Protein AF-A0A090IR68-F1 (afdb_monomer_lite)

Sequence (137 aa):
MTLKEFYMDCLYYEEHILVYYIQHLLSENKISLEDDVSKLDFNQADQDKVAELIRKNLLGFRKIYVFELKVDGGGVVYIFAANEQDAINLFKRTFRKAPLELDYCPLDTEIIVGNKVMTFRELKRTYNHFPTFISFG

Foldseek 3Di:
DFLLVVLVVCVLLVVVLVNLLSVQCVVVVVDDRRDDCVSDDSVPGDPVVSVVCVVVVVVVDQDWWWKWFADPPGKIWIKTASDPVQVQVVVCVVVVDGTPDIDTDDQQDWDDDPNDIDGVSVVVVVDDDPGDTDDMD

Radius of gyration: 18.75 Å; chains: 1; bounding box: 40×30×52 Å

Organism: NCBI:txid35841

Structure (mmCIF, N/CA/C/O backbone):
data_AF-A0A090IR68-F1
#
_entry.id   AF-A0A090IR68-F1
#
loop_
_atom_site.group_PDB
_atom_site.id
_atom_site.type_symbol
_atom_site.label_atom_id
_atom_site.label_alt_id
_atom_site.label_comp_id
_atom_site.label_asym_id
_atom_site.label_entity_id
_atom_site.label_seq_id
_atom_site.pdbx_PDB_ins_code
_atom_site.Cartn_x
_atom_site.Cartn_y
_atom_site.Cartn_z
_atom_site.occupancy
_atom_site.B_iso_or_equiv
_atom_site.auth_seq_id
_atom_site.auth_comp_id
_atom_site.auth_asym_id
_atom_site.auth_atom_id
_atom_site.pdbx_PDB_model_num
ATOM 1 N N . MET A 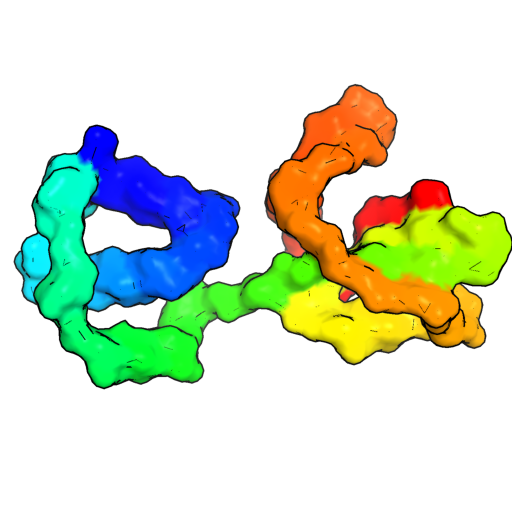1 1 ? 0.376 10.579 20.674 1.00 91.38 1 MET A N 1
ATOM 2 C CA . MET A 1 1 ? -0.152 10.950 19.340 1.00 91.38 1 MET A CA 1
ATOM 3 C C . MET A 1 1 ? -1.617 10.577 19.335 1.00 91.38 1 MET A C 1
ATOM 5 O O . MET A 1 1 ? -1.978 9.592 19.975 1.00 91.38 1 MET A O 1
ATOM 9 N N . THR A 1 2 ? -2.457 11.349 18.664 1.00 97.25 2 THR A N 1
ATOM 10 C CA . THR A 1 2 ? -3.885 11.029 18.564 1.00 97.25 2 THR A CA 1
ATOM 11 C C . THR A 1 2 ? -4.111 9.853 17.619 1.00 97.25 2 THR A C 1
ATOM 13 O O . THR A 1 2 ? -3.319 9.598 16.706 1.00 97.25 2 THR A O 1
ATOM 16 N N . LEU A 1 3 ? -5.224 9.146 17.801 1.00 96.88 3 LEU A N 1
ATOM 17 C CA . LEU A 1 3 ? -5.656 8.111 16.868 1.00 96.88 3 LEU A CA 1
ATOM 18 C C . LEU A 1 3 ? -5.907 8.664 15.465 1.00 96.88 3 LEU A C 1
ATOM 20 O O . LEU A 1 3 ? -5.662 7.966 14.486 1.00 96.88 3 LEU A O 1
ATOM 24 N N . LYS A 1 4 ? -6.328 9.926 15.353 1.00 97.25 4 LYS A N 1
ATOM 25 C CA . LYS A 1 4 ? -6.431 10.642 14.080 1.00 97.25 4 LYS A CA 1
ATOM 26 C C . LYS A 1 4 ? -5.092 10.748 13.358 1.00 97.25 4 LYS A C 1
ATOM 28 O O . LYS A 1 4 ? -5.034 10.430 12.174 1.00 97.25 4 LYS A O 1
ATOM 33 N N . GLU A 1 5 ? -4.039 11.184 14.047 1.00 97.19 5 GLU A N 1
ATOM 34 C CA . GLU A 1 5 ? -2.685 11.268 13.477 1.00 97.19 5 GLU A CA 1
ATOM 35 C C . GLU A 1 5 ? -2.221 9.886 13.009 1.00 97.19 5 GLU A C 1
ATOM 37 O O . GLU A 1 5 ? -1.862 9.719 11.847 1.00 97.19 5 GLU A O 1
ATOM 42 N N . PHE A 1 6 ? -2.361 8.870 13.864 1.00 97.12 6 PHE A N 1
ATOM 43 C CA . PHE A 1 6 ? -1.968 7.500 13.535 1.00 97.12 6 PHE A CA 1
ATOM 44 C C . PHE A 1 6 ? -2.756 6.918 12.350 1.00 97.12 6 PHE A C 1
ATOM 46 O O . PHE A 1 6 ? -2.198 6.260 11.473 1.00 97.12 6 PHE A O 1
ATOM 53 N N . TYR A 1 7 ? -4.061 7.182 12.290 1.00 96.38 7 TYR A N 1
ATOM 54 C CA . TYR A 1 7 ? -4.916 6.760 11.185 1.00 96.38 7 TYR A CA 1
ATOM 55 C C . TYR A 1 7 ? -4.501 7.414 9.860 1.00 96.38 7 TYR A C 1
ATOM 57 O O . TYR A 1 7 ? -4.464 6.748 8.823 1.00 96.38 7 TYR A O 1
ATOM 65 N N . MET A 1 8 ? -4.147 8.702 9.891 1.00 95.12 8 MET A N 1
ATOM 66 C CA . MET A 1 8 ? -3.629 9.413 8.721 1.00 95.12 8 MET A CA 1
ATOM 67 C C . MET A 1 8 ? -2.265 8.875 8.279 1.00 95.12 8 MET A C 1
ATOM 69 O O . MET A 1 8 ? -2.050 8.731 7.075 1.00 95.12 8 MET A O 1
ATOM 73 N N . ASP A 1 9 ? -1.388 8.504 9.214 1.00 95.62 9 ASP A N 1
ATOM 74 C CA . ASP A 1 9 ? -0.114 7.849 8.897 1.00 95.62 9 ASP A CA 1
ATOM 75 C C . ASP A 1 9 ? -0.346 6.487 8.232 1.00 95.62 9 ASP A C 1
ATOM 77 O O . ASP A 1 9 ? 0.238 6.200 7.188 1.00 95.62 9 ASP A O 1
ATOM 81 N N . CYS A 1 10 ? -1.270 5.675 8.753 1.00 95.12 10 CYS A N 1
ATOM 82 C CA . CYS A 1 10 ? -1.626 4.394 8.137 1.00 95.12 10 CYS A CA 1
ATOM 83 C C . CYS A 1 10 ? -2.138 4.574 6.698 1.00 95.12 10 CYS A C 1
ATOM 85 O O . CYS A 1 10 ? -1.781 3.806 5.804 1.00 95.12 10 CYS A O 1
ATOM 87 N N . LEU A 1 11 ? -2.949 5.608 6.445 1.00 92.50 11 LEU A N 1
ATOM 88 C CA . LEU A 1 11 ? -3.388 5.961 5.091 1.00 92.50 11 LEU A CA 1
ATOM 89 C C . LEU A 1 11 ? -2.216 6.413 4.211 1.00 92.50 11 LEU A C 1
ATOM 91 O O . LEU A 1 11 ? -2.136 6.014 3.049 1.00 92.50 11 LEU A O 1
ATOM 95 N N . TYR A 1 12 ? -1.309 7.228 4.753 1.00 91.25 12 TYR A N 1
ATOM 96 C CA . TYR A 1 12 ? -0.146 7.741 4.036 1.00 91.25 12 TYR A CA 1
ATOM 97 C C . TYR A 1 12 ? 0.794 6.609 3.604 1.00 91.25 12 TYR A C 1
ATOM 99 O O . TYR A 1 12 ? 1.179 6.553 2.431 1.00 91.25 12 TYR A O 1
ATOM 107 N N . TYR A 1 13 ? 1.132 5.715 4.536 1.00 91.56 13 TYR A N 1
ATOM 108 C CA . TYR A 1 13 ? 2.038 4.581 4.339 1.00 91.56 13 TYR A CA 1
ATOM 109 C C . TYR A 1 13 ? 1.362 3.355 3.713 1.00 91.56 13 TYR A C 1
ATOM 111 O O . TYR A 1 13 ? 2.039 2.387 3.371 1.00 91.56 13 TYR A O 1
ATOM 119 N N . GLU A 1 14 ? 0.065 3.441 3.414 1.00 90.44 14 GLU A N 1
ATOM 120 C CA . GLU A 1 14 ? -0.720 2.375 2.778 1.00 90.44 14 GLU A CA 1
ATOM 121 C C . GLU A 1 14 ? -0.785 1.088 3.614 1.00 90.44 14 GLU A C 1
ATOM 123 O O . GLU A 1 14 ? -0.886 -0.020 3.087 1.00 90.44 14 GLU A O 1
ATOM 128 N N . GLU A 1 15 ? -0.822 1.249 4.938 1.00 92.94 15 GLU A N 1
ATOM 129 C CA . GLU A 1 15 ? -1.052 0.187 5.919 1.00 92.94 15 GLU A CA 1
ATOM 130 C C . GLU A 1 15 ? -2.540 -0.197 5.957 1.00 92.94 15 GLU A C 1
ATOM 132 O O . GLU A 1 15 ? -3.240 -0.060 6.961 1.00 92.94 15 GLU A O 1
ATOM 137 N N . HIS A 1 16 ? -3.064 -0.645 4.812 1.00 91.81 16 HIS A N 1
ATOM 138 C CA . HIS A 1 16 ? -4.499 -0.819 4.571 1.00 91.81 16 HIS A CA 1
ATOM 139 C C . HIS A 1 16 ? -5.187 -1.719 5.596 1.00 91.81 16 HIS A C 1
ATOM 141 O O . HIS A 1 16 ? -6.327 -1.453 5.969 1.00 91.81 16 HIS A O 1
ATOM 147 N N . ILE A 1 17 ? -4.504 -2.769 6.060 1.00 92.44 17 ILE A N 1
ATOM 148 C CA . ILE A 1 17 ? -5.047 -3.673 7.077 1.00 92.44 17 ILE A CA 1
ATOM 149 C C . ILE A 1 17 ? -5.325 -2.883 8.357 1.00 92.44 17 ILE A C 1
ATOM 151 O O . ILE A 1 17 ? -6.456 -2.899 8.835 1.00 92.44 17 ILE A O 1
ATOM 155 N N . LEU A 1 18 ? -4.349 -2.117 8.857 1.00 95.31 18 LEU A N 1
ATOM 156 C CA . LEU A 1 18 ? -4.528 -1.287 10.051 1.00 95.31 18 LEU A CA 1
ATOM 157 C C . LEU A 1 18 ? -5.671 -0.287 9.874 1.00 95.31 18 LEU A C 1
ATOM 159 O O . LEU A 1 18 ? -6.490 -0.133 10.776 1.00 95.31 18 LEU A O 1
ATOM 163 N N . VAL A 1 19 ? -5.792 0.324 8.692 1.00 96.12 19 VAL A N 1
ATOM 164 C CA . VAL A 1 19 ? -6.904 1.234 8.384 1.00 96.12 19 VAL A CA 1
ATOM 165 C C . VAL A 1 19 ? -8.262 0.532 8.525 1.00 96.12 19 VAL A C 1
ATOM 167 O O . VAL A 1 19 ? -9.164 1.090 9.150 1.00 96.12 19 VAL A O 1
ATOM 170 N N . TYR A 1 20 ? -8.412 -0.691 8.002 1.00 96.06 20 TYR A N 1
ATOM 171 C CA . TYR A 1 20 ? -9.651 -1.466 8.142 1.00 96.06 20 TYR A CA 1
ATOM 172 C C . TYR A 1 20 ? -9.975 -1.798 9.603 1.00 96.06 20 TYR A C 1
ATOM 174 O O . TYR A 1 20 ? -11.127 -1.667 10.019 1.00 96.06 20 TYR A O 1
ATOM 182 N N . TYR A 1 21 ? -8.972 -2.174 10.399 1.00 96.69 21 TYR A N 1
ATOM 183 C CA . TYR A 1 21 ? -9.163 -2.431 11.828 1.00 96.69 21 TYR A CA 1
ATOM 184 C C . TYR A 1 21 ? -9.576 -1.168 12.590 1.00 96.69 21 TYR A C 1
ATOM 186 O O . TYR A 1 21 ? -10.548 -1.198 13.345 1.00 96.69 21 TYR A O 1
ATOM 194 N N . ILE A 1 22 ? -8.878 -0.048 12.374 1.00 96.12 22 ILE A N 1
ATOM 195 C CA . ILE A 1 22 ? -9.193 1.225 13.035 1.00 96.12 22 ILE A CA 1
ATOM 196 C C . ILE A 1 22 ? -10.608 1.675 12.657 1.00 96.12 22 ILE A C 1
ATOM 198 O O . ILE A 1 22 ? -11.383 2.055 13.531 1.00 96.12 22 ILE A O 1
ATOM 202 N N . GLN A 1 23 ? -10.994 1.566 11.382 1.00 95.19 23 GLN A N 1
ATOM 203 C CA . GLN A 1 23 ? -12.357 1.884 10.960 1.00 95.19 23 GLN A CA 1
ATOM 204 C C . GLN A 1 23 ? -13.416 1.009 11.611 1.00 95.19 23 GLN A C 1
ATOM 206 O O . GLN A 1 23 ? -14.456 1.525 12.016 1.00 95.19 23 GLN A O 1
ATOM 211 N N . HIS A 1 24 ? -13.173 -0.297 11.716 1.00 96.56 24 HIS A N 1
ATOM 212 C CA . HIS A 1 24 ? -14.106 -1.188 12.386 1.00 96.56 24 HIS A CA 1
ATOM 213 C C . HIS A 1 24 ? -14.310 -0.763 13.848 1.00 96.56 24 HIS A C 1
ATOM 215 O O . HIS A 1 24 ? -15.450 -0.590 14.283 1.00 96.56 24 HIS A O 1
ATOM 221 N N . LEU A 1 25 ? -13.222 -0.502 14.579 1.00 97.00 25 LEU A N 1
ATOM 222 C CA . LEU A 1 25 ? -13.281 -0.047 15.971 1.00 97.00 25 LEU A CA 1
ATOM 223 C C . LEU A 1 25 ? -13.995 1.307 16.120 1.00 97.00 25 LEU A C 1
ATOM 225 O O . LEU A 1 25 ? -14.797 1.467 17.040 1.00 97.00 25 LEU A O 1
ATOM 229 N N . LEU A 1 26 ? -13.762 2.251 15.201 1.00 95.69 26 LEU A N 1
ATOM 230 C CA . LEU A 1 26 ? -14.481 3.530 15.152 1.00 95.69 26 LEU A CA 1
ATOM 231 C C . LEU A 1 26 ? -15.982 3.326 14.888 1.00 95.69 26 LEU A C 1
ATOM 233 O O . LEU A 1 26 ? -16.809 3.930 15.563 1.00 95.69 26 LEU A O 1
ATOM 237 N N . SER A 1 27 ? -16.348 2.454 13.941 1.00 94.69 27 SER A N 1
ATOM 238 C CA . SER A 1 27 ? -17.751 2.201 13.571 1.00 94.69 27 SER A CA 1
ATOM 239 C C . SER A 1 27 ? -18.572 1.564 14.696 1.00 94.69 27 SER A C 1
ATOM 241 O O . SER A 1 27 ? -19.772 1.805 14.807 1.00 94.69 27 SER A O 1
ATOM 243 N N . GLU A 1 28 ? -17.912 0.794 15.561 1.00 95.75 28 GLU A N 1
ATOM 244 C CA . GLU A 1 28 ? -18.504 0.160 16.742 1.00 95.75 28 GLU A CA 1
ATOM 245 C C . GLU A 1 28 ? -18.388 1.053 17.996 1.00 95.75 28 GLU A C 1
ATOM 247 O O . GLU A 1 28 ? -18.710 0.613 19.097 1.00 95.75 28 GLU A O 1
ATOM 252 N N . ASN A 1 29 ? -17.930 2.306 17.850 1.00 95.25 29 ASN A N 1
ATOM 253 C CA . ASN A 1 29 ? -17.710 3.274 18.934 1.00 95.25 29 ASN A CA 1
ATOM 254 C C . ASN A 1 29 ? -16.785 2.764 20.059 1.00 95.25 29 ASN A C 1
ATOM 256 O O . ASN A 1 29 ? -16.916 3.178 21.211 1.00 95.25 29 ASN A O 1
ATOM 260 N N . LYS A 1 30 ? -15.847 1.860 19.743 1.00 96.19 30 LYS A N 1
ATOM 261 C CA . LYS A 1 30 ? -14.873 1.314 20.709 1.00 96.19 30 LYS A CA 1
ATOM 262 C C . LYS A 1 30 ? -13.717 2.277 20.980 1.00 96.19 30 LYS A C 1
ATOM 264 O O . LYS A 1 30 ? -13.091 2.204 22.031 1.00 96.19 30 LYS A O 1
ATOM 269 N N . ILE A 1 31 ? -13.450 3.173 20.033 1.00 96.75 31 ILE A N 1
ATOM 270 C CA . ILE A 1 31 ? -12.429 4.225 20.099 1.00 96.75 31 ILE A CA 1
ATOM 271 C C . ILE A 1 31 ? -12.974 5.520 19.480 1.00 96.75 31 ILE A C 1
ATOM 273 O O . ILE A 1 31 ? -13.923 5.483 18.695 1.00 96.75 31 ILE A O 1
ATOM 277 N N . SER A 1 32 ? -12.342 6.651 19.789 1.00 97.06 32 SER A N 1
ATOM 278 C CA . SER A 1 32 ? -12.545 7.953 19.144 1.00 97.06 32 SER A CA 1
ATOM 279 C C . SER A 1 32 ? -11.273 8.419 18.431 1.00 97.06 32 SER A C 1
ATOM 281 O O . SER A 1 32 ? -10.163 8.066 18.811 1.00 97.06 32 SER A O 1
ATOM 283 N N . LEU A 1 33 ? -11.408 9.263 17.405 1.00 96.56 33 LEU A N 1
ATOM 284 C CA . LEU A 1 33 ? -10.256 9.846 16.701 1.00 96.56 33 LEU A CA 1
ATOM 285 C C . LEU A 1 33 ? -9.407 10.771 17.590 1.00 96.56 33 LEU A C 1
ATOM 287 O O . LEU A 1 33 ? -8.212 10.922 17.346 1.00 96.56 33 LEU A O 1
ATOM 291 N N . GLU A 1 34 ? -10.016 11.362 18.617 1.00 97.44 34 GLU A N 1
ATOM 292 C CA . GLU A 1 34 ? -9.345 12.270 19.558 1.00 97.44 34 GLU A CA 1
ATOM 293 C C . GLU A 1 34 ? -8.695 11.530 20.738 1.00 97.44 34 GLU A C 1
ATOM 295 O O . GLU A 1 34 ? -8.022 12.142 21.567 1.00 97.44 34 GLU A O 1
ATOM 300 N N . ASP A 1 35 ? -8.895 10.213 20.838 1.00 96.50 35 ASP A N 1
ATOM 301 C CA . ASP A 1 35 ? -8.222 9.400 21.843 1.00 96.50 35 ASP A CA 1
ATOM 302 C C . ASP A 1 35 ? -6.716 9.306 21.559 1.00 96.50 35 ASP A C 1
ATOM 304 O O . ASP A 1 35 ? -6.263 9.371 20.414 1.00 96.50 35 ASP A O 1
ATOM 308 N N . ASP A 1 36 ? -5.926 9.106 22.614 1.00 97.25 36 ASP A N 1
ATOM 309 C CA . ASP A 1 36 ? -4.517 8.753 22.460 1.00 97.25 36 ASP A CA 1
ATOM 310 C C . ASP A 1 36 ? -4.378 7.327 21.903 1.00 97.25 36 ASP A C 1
ATOM 312 O O . ASP A 1 36 ? -5.139 6.424 22.265 1.00 97.25 36 ASP A O 1
ATOM 316 N N . VAL A 1 37 ? -3.375 7.117 21.046 1.00 96.00 37 VAL A N 1
ATOM 317 C CA . VAL A 1 37 ? -3.111 5.821 20.400 1.00 96.00 37 VAL A CA 1
ATOM 318 C C . VAL A 1 37 ? -2.912 4.672 21.395 1.00 96.00 37 VAL A C 1
ATOM 320 O O . VAL A 1 37 ? -3.190 3.528 21.054 1.00 96.00 37 VAL A O 1
ATOM 323 N N . SER A 1 38 ? -2.501 4.945 22.638 1.00 95.44 38 SER A N 1
ATOM 324 C CA . SER A 1 38 ? -2.381 3.924 23.691 1.00 95.44 38 SER A CA 1
ATOM 325 C C . SER A 1 38 ? -3.696 3.217 24.037 1.00 95.44 38 SER A C 1
ATOM 327 O O . SER A 1 38 ? -3.662 2.125 24.598 1.00 95.44 38 SER A O 1
ATOM 329 N N . LYS A 1 39 ? -4.855 3.799 23.692 1.00 93.69 39 LYS A N 1
ATOM 330 C CA . LYS A 1 39 ? -6.165 3.146 23.845 1.00 93.69 39 LYS A CA 1
ATOM 331 C C . LYS A 1 39 ? -6.484 2.146 22.731 1.00 93.69 39 LYS A C 1
ATOM 333 O O . LYS A 1 39 ? -7.484 1.437 22.827 1.00 93.69 39 LYS A O 1
ATOM 338 N N . LEU A 1 40 ? -5.684 2.109 21.666 1.00 94.81 40 LEU A N 1
ATOM 339 C CA . LEU A 1 40 ? -5.905 1.215 20.542 1.00 94.81 40 LEU A CA 1
ATOM 340 C C . LEU A 1 40 ? -5.578 -0.224 20.935 1.00 94.81 40 LEU A C 1
ATOM 342 O O . LEU A 1 40 ? -4.422 -0.576 21.152 1.00 94.81 40 LEU A O 1
ATOM 346 N N . ASP A 1 41 ? -6.604 -1.065 20.961 1.00 95.00 41 ASP A N 1
ATOM 347 C CA . ASP A 1 41 ? -6.462 -2.500 21.172 1.00 95.00 41 ASP A CA 1
ATOM 348 C C . ASP A 1 41 ? -7.183 -3.262 20.059 1.00 95.00 41 ASP A C 1
ATOM 350 O O . ASP A 1 41 ? -8.413 -3.361 20.018 1.00 95.00 41 ASP A O 1
ATOM 354 N N . PHE A 1 42 ? -6.397 -3.817 19.136 1.00 93.81 42 PHE A N 1
ATOM 355 C CA . PHE A 1 42 ? -6.916 -4.575 18.000 1.00 93.81 42 PHE A CA 1
ATOM 356 C C . PHE A 1 42 ? -7.603 -5.883 18.402 1.00 93.81 42 PHE A C 1
ATOM 358 O O . PHE A 1 42 ? -8.391 -6.407 17.614 1.00 93.81 42 PHE A O 1
ATOM 365 N N . ASN A 1 43 ? -7.386 -6.388 19.621 1.00 94.44 43 ASN A N 1
ATOM 366 C CA . ASN A 1 43 ? -8.092 -7.577 20.105 1.00 94.44 43 ASN A CA 1
ATOM 367 C C . ASN A 1 43 ? -9.584 -7.313 20.333 1.00 94.44 43 ASN A C 1
ATOM 369 O O . ASN A 1 43 ? -10.379 -8.249 20.366 1.00 94.44 43 ASN A O 1
ATOM 373 N N . GLN A 1 44 ? -9.987 -6.045 20.450 1.00 94.38 44 GLN A N 1
ATOM 374 C CA . GLN A 1 44 ? -11.396 -5.680 20.541 1.00 94.38 44 GLN A CA 1
ATOM 375 C C . GLN A 1 44 ? -12.107 -5.747 19.185 1.00 94.38 44 GLN A C 1
ATOM 377 O O . GLN A 1 44 ? -13.333 -5.648 19.148 1.00 94.38 44 GLN A O 1
ATOM 382 N N . ALA A 1 45 ? -11.387 -5.880 18.069 1.00 95.88 45 ALA A N 1
ATOM 383 C CA . ALA A 1 45 ? -11.989 -5.946 16.744 1.00 95.88 45 ALA A CA 1
ATOM 384 C C . ALA A 1 45 ? -12.619 -7.320 16.475 1.00 95.88 45 ALA A C 1
ATOM 386 O O . ALA A 1 45 ? -12.026 -8.363 16.755 1.00 95.88 45 ALA A O 1
ATOM 387 N N . ASP A 1 46 ? -13.809 -7.309 15.875 1.00 96.62 46 ASP A N 1
ATOM 388 C CA . ASP A 1 46 ? -14.447 -8.510 15.345 1.00 96.62 46 ASP A CA 1
ATOM 389 C C . ASP A 1 46 ? -13.749 -8.905 14.036 1.00 96.62 46 ASP A C 1
ATOM 391 O O . ASP A 1 46 ? -13.808 -8.191 13.031 1.00 96.62 46 ASP A O 1
ATOM 395 N N . GLN A 1 47 ? -13.045 -10.034 14.074 1.00 95.00 47 GLN A N 1
ATOM 396 C CA . GLN A 1 47 ? -12.190 -10.482 12.976 1.00 95.00 47 GLN A CA 1
ATOM 397 C C . GLN A 1 47 ? -12.997 -10.836 11.722 1.00 95.00 47 GLN A C 1
ATOM 399 O O . GLN A 1 47 ? -12.548 -10.551 10.611 1.00 95.00 47 GLN A O 1
ATOM 404 N N . ASP A 1 48 ? -14.201 -11.391 11.886 1.00 96.31 48 ASP A N 1
ATOM 405 C CA . ASP A 1 48 ? -15.056 -11.784 10.766 1.00 96.31 48 ASP A CA 1
ATOM 406 C C . ASP A 1 48 ? -15.601 -10.544 10.053 1.00 96.31 48 ASP A C 1
ATOM 408 O O . ASP A 1 48 ? -15.563 -10.456 8.820 1.00 96.31 48 ASP A O 1
ATOM 412 N N . LYS A 1 49 ? -16.021 -9.530 10.820 1.00 95.75 49 LYS A N 1
ATOM 413 C CA . LYS A 1 49 ? -16.442 -8.239 10.257 1.00 95.75 49 LYS A CA 1
ATOM 414 C C . LYS A 1 49 ? -15.294 -7.535 9.537 1.00 95.75 49 LYS A C 1
ATOM 416 O O . LYS A 1 49 ? -15.490 -7.036 8.430 1.00 95.75 49 LYS A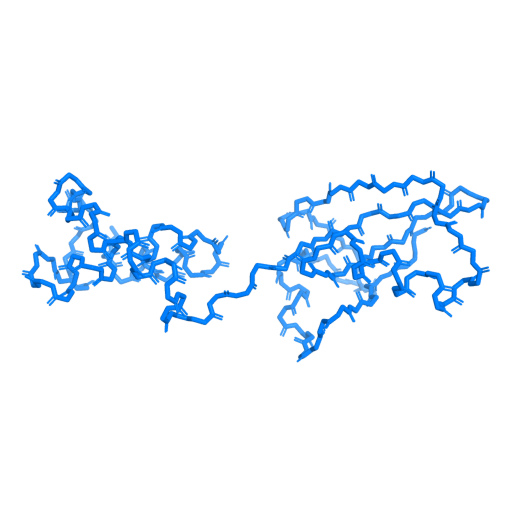 O 1
ATOM 421 N N . VAL A 1 50 ? -14.092 -7.505 10.118 1.00 95.75 50 VAL A N 1
ATOM 422 C CA . VAL A 1 50 ? -12.919 -6.896 9.466 1.00 95.75 50 VAL A CA 1
ATOM 423 C C . VAL A 1 50 ? -12.560 -7.633 8.173 1.00 95.75 50 VAL A C 1
ATOM 425 O O . VAL A 1 50 ? -12.348 -6.991 7.141 1.00 95.75 50 VAL A O 1
ATOM 428 N N . ALA A 1 51 ? -12.559 -8.969 8.182 1.00 94.69 51 ALA A N 1
ATOM 429 C CA . ALA A 1 51 ? -12.321 -9.769 6.984 1.00 94.69 51 ALA A CA 1
ATOM 430 C C . ALA A 1 51 ? -13.360 -9.479 5.887 1.00 94.69 51 ALA A C 1
ATOM 432 O O . ALA A 1 51 ? -13.015 -9.378 4.705 1.00 94.69 51 ALA A O 1
ATOM 433 N N . GLU A 1 52 ? -14.626 -9.280 6.260 1.00 95.12 52 GLU A N 1
ATOM 434 C CA . GLU A 1 52 ? -15.673 -8.893 5.321 1.00 95.12 52 GLU A CA 1
ATOM 435 C C . GLU A 1 52 ? -15.441 -7.496 4.723 1.00 95.12 52 GLU A C 1
ATOM 437 O O . GLU A 1 52 ? -15.585 -7.332 3.507 1.00 95.12 52 GLU A O 1
ATOM 442 N N . LEU A 1 53 ? -15.042 -6.509 5.537 1.00 93.19 53 LEU A N 1
ATOM 443 C CA . LEU A 1 53 ? -14.709 -5.152 5.080 1.00 93.19 53 LEU A CA 1
ATOM 444 C C . LEU A 1 53 ? -13.567 -5.166 4.056 1.00 93.19 53 LEU A C 1
ATOM 446 O O . LEU A 1 53 ? -13.681 -4.531 3.002 1.00 93.19 53 LEU A O 1
ATOM 450 N N . ILE A 1 54 ? -12.509 -5.935 4.336 1.00 92.44 54 ILE A N 1
ATOM 451 C CA . ILE A 1 54 ? -11.364 -6.119 3.436 1.00 92.44 54 ILE A CA 1
ATOM 452 C C . ILE A 1 54 ? -11.818 -6.776 2.132 1.00 92.44 54 ILE A C 1
ATOM 454 O O . ILE A 1 54 ? -11.517 -6.276 1.048 1.00 92.44 54 ILE A O 1
ATOM 458 N N . ARG A 1 55 ? -12.588 -7.869 2.214 1.00 91.81 55 ARG A N 1
ATOM 459 C CA . ARG A 1 55 ? -13.067 -8.611 1.036 1.00 91.81 55 ARG A CA 1
ATOM 460 C C . ARG A 1 55 ? -13.965 -7.760 0.142 1.00 91.81 55 ARG A C 1
ATOM 462 O O . ARG A 1 55 ? -13.871 -7.844 -1.079 1.00 91.81 55 ARG A O 1
ATOM 469 N N . LYS A 1 56 ? -14.847 -6.957 0.740 1.00 92.69 56 LYS A N 1
ATOM 470 C CA . LYS A 1 56 ? -15.712 -6.013 0.016 1.00 92.69 56 LYS A CA 1
ATOM 471 C C . LYS A 1 56 ? -14.953 -4.786 -0.488 1.00 92.69 56 LYS A C 1
ATOM 473 O O . LYS A 1 56 ? -15.503 -4.045 -1.296 1.00 92.69 56 LYS A O 1
ATOM 478 N N . ASN A 1 57 ? -13.723 -4.583 -0.018 1.00 89.81 57 ASN A N 1
ATOM 479 C CA . ASN A 1 57 ? -12.884 -3.428 -0.293 1.00 89.81 57 ASN A CA 1
ATOM 480 C C . ASN A 1 57 ? -13.654 -2.104 -0.164 1.00 89.81 57 ASN A C 1
ATOM 482 O O . ASN A 1 57 ? -13.626 -1.277 -1.075 1.00 89.81 57 ASN A O 1
ATOM 486 N N . LEU A 1 58 ? -14.391 -1.914 0.939 1.00 82.19 58 LEU A N 1
ATOM 487 C CA . LEU A 1 58 ? -15.278 -0.748 1.092 1.00 82.19 58 LEU A CA 1
ATOM 488 C C . LEU A 1 58 ? -14.537 0.592 1.027 1.00 82.19 58 LEU A C 1
ATOM 490 O O . LEU A 1 58 ? -15.143 1.606 0.691 1.00 82.19 58 LEU A O 1
ATOM 494 N N . LEU A 1 59 ? -13.232 0.594 1.306 1.00 85.19 59 LEU A N 1
ATOM 495 C CA . LEU A 1 59 ? -12.393 1.786 1.202 1.00 85.19 59 LEU A CA 1
ATOM 496 C C . LEU A 1 59 ? -11.815 2.021 -0.186 1.00 85.19 59 LEU A C 1
ATOM 498 O O . LEU A 1 59 ? -11.135 3.019 -0.406 1.00 85.19 59 LEU A O 1
ATOM 502 N N . GLY A 1 60 ? -12.090 1.122 -1.131 1.00 84.50 60 GLY A N 1
ATOM 503 C CA . GLY A 1 60 ? -11.634 1.248 -2.506 1.00 84.50 60 GLY A CA 1
ATOM 504 C C . GLY A 1 60 ? -10.113 1.234 -2.630 1.00 84.50 60 GLY A C 1
ATOM 505 O O . GLY A 1 60 ? -9.582 1.747 -3.616 1.00 84.50 60 GLY A O 1
ATOM 506 N N . PHE A 1 61 ? -9.395 0.664 -1.655 1.00 87.12 61 PHE A N 1
ATOM 507 C CA . PHE A 1 61 ? -7.945 0.591 -1.726 1.00 87.12 61 PHE A CA 1
ATOM 508 C C . PHE A 1 61 ? -7.535 -0.263 -2.912 1.00 87.12 61 PHE A C 1
ATOM 510 O O . PHE A 1 61 ? -7.964 -1.406 -3.083 1.00 87.12 61 PHE A O 1
ATOM 517 N N . ARG A 1 62 ? -6.682 0.317 -3.747 1.00 85.12 62 ARG A N 1
ATOM 518 C CA . ARG A 1 62 ? -6.058 -0.373 -4.859 1.00 85.12 62 ARG A CA 1
ATOM 519 C C . ARG A 1 62 ? -4.565 -0.335 -4.625 1.00 85.12 62 ARG A C 1
ATOM 521 O O . ARG A 1 62 ? -3.937 0.709 -4.786 1.00 85.12 62 ARG A O 1
ATOM 528 N N . LYS A 1 63 ? -4.010 -1.480 -4.239 1.00 88.19 63 LYS A N 1
ATOM 529 C CA . LYS A 1 63 ? -2.574 -1.604 -4.033 1.00 88.19 63 LYS A CA 1
ATOM 530 C C . LYS A 1 63 ? -1.866 -1.467 -5.379 1.00 88.19 63 LYS A C 1
ATOM 532 O O . LYS A 1 63 ? -2.195 -2.171 -6.333 1.00 88.19 63 LYS A O 1
ATOM 537 N N . ILE A 1 64 ? -0.935 -0.524 -5.444 1.00 93.94 64 ILE A N 1
ATOM 538 C CA . ILE A 1 64 ? -0.098 -0.261 -6.613 1.00 93.94 64 ILE A CA 1
ATOM 539 C C . ILE A 1 64 ? 1.346 -0.458 -6.182 1.00 93.94 64 ILE A C 1
ATOM 541 O O . ILE A 1 64 ? 1.814 0.205 -5.255 1.00 93.94 64 ILE A O 1
ATOM 545 N N . TYR A 1 65 ? 2.020 -1.364 -6.873 1.00 94.75 65 TYR A N 1
ATOM 546 C CA . TYR A 1 65 ? 3.412 -1.724 -6.665 1.00 94.75 65 TYR A CA 1
ATOM 547 C C . TYR A 1 65 ? 4.309 -0.975 -7.642 1.00 94.75 65 TYR A C 1
ATOM 549 O O . TYR A 1 65 ? 3.840 -0.499 -8.679 1.00 94.75 65 TYR A O 1
ATOM 557 N N . VAL A 1 66 ? 5.599 -0.921 -7.321 1.00 96.12 66 VAL A N 1
ATOM 558 C CA . VAL A 1 66 ? 6.656 -0.551 -8.261 1.00 96.12 66 VAL A CA 1
ATOM 559 C C . VAL A 1 66 ? 7.313 -1.833 -8.734 1.00 96.12 66 VAL A C 1
ATOM 561 O O . VAL A 1 66 ? 7.845 -2.591 -7.926 1.00 96.12 66 VAL A O 1
ATOM 564 N N . PHE A 1 67 ? 7.276 -2.052 -10.038 1.00 96.38 67 PHE A N 1
ATOM 565 C CA . PHE A 1 67 ? 7.989 -3.130 -10.699 1.00 96.38 67 PHE A CA 1
ATOM 566 C C . PHE A 1 67 ? 9.258 -2.576 -11.316 1.00 96.38 67 PHE A C 1
ATOM 568 O O . PHE A 1 67 ? 9.202 -1.588 -12.048 1.00 96.38 67 PHE A O 1
ATOM 575 N N . GLU A 1 68 ? 10.374 -3.224 -11.027 1.00 95.12 68 GLU A N 1
ATOM 576 C CA . GLU A 1 68 ? 11.657 -3.007 -11.672 1.00 95.12 68 GLU A CA 1
ATOM 577 C C . GLU A 1 68 ? 11.807 -4.042 -12.791 1.00 95.12 68 GLU A C 1
ATOM 579 O O . GLU A 1 68 ? 11.706 -5.243 -12.554 1.00 95.12 68 GLU A O 1
ATOM 584 N N . LEU A 1 69 ? 11.995 -3.591 -14.031 1.00 95.31 69 LEU A N 1
ATOM 585 C CA . LEU A 1 69 ? 12.096 -4.459 -15.200 1.00 95.31 69 LEU A CA 1
ATOM 586 C C . LEU A 1 69 ? 13.416 -4.215 -15.924 1.00 95.31 69 LEU A C 1
ATOM 588 O O . LEU A 1 69 ? 13.664 -3.113 -16.424 1.00 95.31 69 LEU A O 1
ATOM 592 N N . LYS A 1 70 ? 14.242 -5.258 -16.043 1.00 93.44 70 LYS A N 1
ATOM 593 C CA . LYS A 1 70 ? 15.517 -5.166 -16.764 1.00 93.44 70 LYS A CA 1
ATOM 594 C C . LYS A 1 70 ? 15.304 -5.147 -18.270 1.00 93.44 70 LYS A C 1
ATOM 596 O O . LYS A 1 70 ? 14.600 -5.998 -18.830 1.00 93.44 70 LYS A O 1
ATOM 601 N N . VAL A 1 71 ? 15.958 -4.197 -18.934 1.00 90.31 71 VAL A N 1
ATOM 602 C CA . VAL A 1 71 ? 16.012 -4.133 -20.395 1.00 90.31 71 VAL A CA 1
ATOM 603 C C . VAL A 1 71 ? 17.294 -4.770 -20.919 1.00 90.31 71 VAL A C 1
ATOM 605 O O . VAL A 1 71 ? 18.342 -4.771 -20.276 1.00 90.31 71 VAL A O 1
ATOM 608 N N . ASP A 1 72 ? 17.213 -5.281 -22.141 1.00 83.25 72 ASP A N 1
ATOM 609 C CA . ASP A 1 72 ? 18.400 -5.674 -22.895 1.00 83.25 72 ASP A CA 1
ATOM 610 C C . ASP A 1 72 ? 19.321 -4.462 -23.116 1.00 83.25 72 ASP A C 1
ATOM 612 O O . ASP A 1 72 ? 18.841 -3.398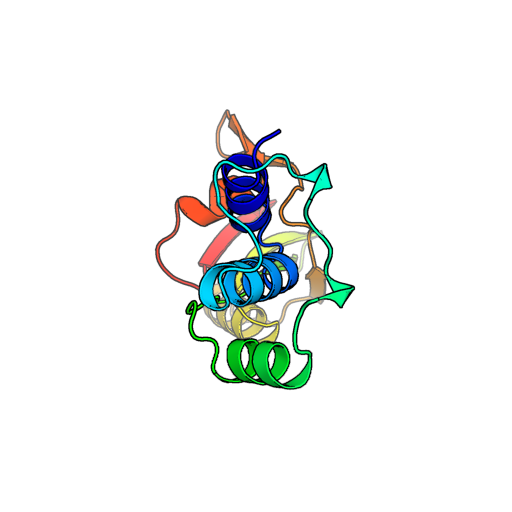 -23.519 1.00 83.25 72 ASP A O 1
ATOM 616 N N . GLY A 1 73 ? 20.612 -4.621 -22.816 1.00 80.75 73 GLY A N 1
ATOM 617 C CA . GLY A 1 73 ? 21.596 -3.531 -22.766 1.00 80.75 73 GLY A CA 1
ATOM 618 C C . GLY A 1 73 ? 21.917 -2.989 -21.365 1.00 80.75 73 GLY A C 1
ATOM 619 O O . GLY A 1 73 ? 22.708 -2.058 -21.260 1.00 80.75 73 GLY A O 1
ATOM 620 N N . GLY A 1 74 ? 21.350 -3.568 -20.299 1.00 81.94 74 GLY A N 1
ATOM 621 C CA . GLY A 1 74 ? 21.759 -3.314 -18.907 1.00 81.94 74 GLY A CA 1
ATOM 622 C C . GLY A 1 74 ? 21.029 -2.177 -18.185 1.00 81.94 74 GLY A C 1
ATOM 623 O O . GLY A 1 74 ? 21.290 -1.955 -17.008 1.00 81.94 74 GLY A O 1
ATOM 624 N N . GLY A 1 75 ? 20.112 -1.485 -18.863 1.00 87.88 75 GLY A N 1
ATOM 625 C CA . GLY A 1 75 ? 19.248 -0.479 -18.243 1.00 87.88 75 GLY A CA 1
ATOM 626 C C . GLY A 1 75 ? 18.099 -1.092 -17.444 1.00 87.88 75 GLY A C 1
ATOM 627 O O . GLY A 1 75 ? 17.793 -2.290 -17.551 1.00 87.88 75 GLY A O 1
ATOM 628 N N . VAL A 1 76 ? 17.407 -0.241 -16.693 1.00 91.06 76 VAL A N 1
ATOM 629 C CA . VAL A 1 76 ? 16.286 -0.664 -15.850 1.00 91.06 76 VAL A CA 1
ATOM 630 C C . VAL A 1 76 ? 15.106 0.285 -15.996 1.00 91.06 76 VAL A C 1
ATOM 632 O O . VAL A 1 76 ? 15.264 1.499 -16.111 1.00 91.06 76 VAL A O 1
ATOM 635 N N . VAL A 1 77 ? 13.899 -0.272 -16.015 1.00 92.38 77 VAL A N 1
ATOM 636 C CA . VAL A 1 77 ? 12.659 0.492 -16.147 1.00 92.38 77 VAL A CA 1
ATOM 637 C C . VAL A 1 77 ? 11.779 0.250 -14.944 1.00 92.38 77 VAL A C 1
ATOM 639 O O . VAL A 1 77 ? 11.514 -0.895 -14.593 1.00 92.38 77 VAL A O 1
ATOM 642 N N . TYR A 1 78 ? 11.257 1.331 -14.375 1.00 94.81 78 TYR A N 1
ATOM 643 C CA . TYR A 1 78 ? 10.305 1.248 -13.276 1.00 94.81 78 TYR A CA 1
ATOM 644 C C . TYR A 1 78 ? 8.879 1.510 -13.765 1.00 94.81 78 TYR A C 1
ATOM 646 O O . TYR A 1 78 ? 8.616 2.485 -14.481 1.00 94.81 78 TYR A O 1
ATOM 654 N N . ILE A 1 79 ? 7.950 0.640 -13.370 1.00 96.19 79 ILE A N 1
ATOM 655 C CA . ILE A 1 79 ? 6.529 0.720 -13.718 1.00 96.19 79 ILE A CA 1
ATOM 656 C C . ILE A 1 79 ? 5.681 0.642 -12.452 1.00 96.19 79 ILE A C 1
ATOM 658 O O . ILE A 1 79 ? 5.790 -0.311 -11.685 1.00 96.19 79 ILE A O 1
ATOM 662 N N . PHE A 1 80 ? 4.760 1.590 -12.280 1.00 96.88 80 PHE A N 1
ATOM 663 C CA . PHE A 1 80 ? 3.677 1.423 -11.317 1.00 96.88 80 PHE A CA 1
ATOM 664 C C . PHE A 1 80 ? 2.585 0.534 -11.909 1.00 96.88 80 PHE A C 1
ATOM 666 O O . PHE A 1 80 ? 2.057 0.854 -12.976 1.00 96.88 80 PHE A O 1
ATOM 673 N N . ALA A 1 81 ? 2.189 -0.533 -11.215 1.00 96.56 81 ALA A N 1
ATOM 674 C CA . ALA A 1 81 ? 1.073 -1.380 -11.637 1.00 96.56 81 ALA A CA 1
ATOM 675 C C . ALA A 1 81 ? 0.384 -2.088 -10.460 1.00 96.56 81 ALA A C 1
ATOM 677 O O . ALA A 1 81 ? 0.928 -2.189 -9.363 1.00 96.56 81 ALA A O 1
ATOM 678 N N . ALA A 1 82 ? -0.831 -2.593 -10.687 1.00 94.88 82 ALA A N 1
ATOM 679 C CA . ALA A 1 82 ? -1.578 -3.339 -9.671 1.00 94.88 82 ALA A CA 1
ATOM 680 C C . ALA A 1 82 ? -1.082 -4.788 -9.502 1.00 94.88 82 ALA A C 1
ATOM 682 O O . ALA A 1 82 ? -1.347 -5.416 -8.480 1.00 94.88 82 ALA A O 1
ATOM 683 N N . ASN A 1 83 ? -0.401 -5.328 -10.513 1.00 95.06 83 ASN A N 1
ATOM 684 C CA . ASN A 1 83 ? 0.131 -6.688 -10.554 1.00 95.06 83 ASN A CA 1
ATOM 685 C C . ASN A 1 83 ? 1.242 -6.790 -11.619 1.00 95.06 83 ASN A C 1
ATOM 687 O O . ASN A 1 83 ? 1.384 -5.901 -12.464 1.00 95.06 83 ASN A O 1
ATOM 691 N N . GLU A 1 84 ? 1.995 -7.893 -11.590 1.00 96.00 84 GLU A N 1
ATOM 692 C CA . GLU A 1 84 ? 3.093 -8.168 -12.531 1.00 96.00 84 GLU A CA 1
ATOM 693 C C . GLU A 1 84 ? 2.629 -8.176 -13.987 1.00 96.00 84 GLU A C 1
ATOM 695 O O . GLU A 1 84 ? 3.300 -7.634 -14.863 1.00 96.00 84 GLU A O 1
ATOM 700 N N . GLN A 1 85 ? 1.463 -8.766 -14.260 1.00 96.31 85 GLN A N 1
ATOM 701 C CA . GLN A 1 85 ? 0.964 -8.926 -15.621 1.00 96.31 85 GLN A CA 1
ATOM 702 C C . GLN A 1 85 ? 0.687 -7.572 -16.283 1.00 96.31 85 GLN A C 1
ATOM 704 O O . GLN A 1 85 ? 1.029 -7.383 -17.451 1.00 96.31 85 GLN A O 1
ATOM 709 N N . ASP A 1 86 ? 0.125 -6.616 -15.544 1.00 96.69 86 ASP A N 1
ATOM 710 C CA . ASP A 1 86 ? -0.098 -5.245 -16.005 1.00 96.69 86 ASP A CA 1
ATOM 711 C C . ASP A 1 86 ? 1.229 -4.538 -16.318 1.00 96.69 86 ASP A C 1
ATOM 713 O O . ASP A 1 86 ? 1.339 -3.871 -17.352 1.00 96.69 86 ASP A O 1
ATOM 717 N N . ALA A 1 87 ? 2.255 -4.727 -15.479 1.00 96.69 87 ALA A N 1
ATOM 718 C CA . ALA A 1 87 ? 3.588 -4.176 -15.717 1.00 96.69 87 ALA A CA 1
ATOM 719 C C . ALA A 1 87 ? 4.253 -4.791 -16.958 1.00 96.69 87 ALA A C 1
ATOM 721 O O . ALA A 1 87 ? 4.709 -4.065 -17.844 1.00 96.69 87 ALA A O 1
ATOM 722 N N . ILE A 1 88 ? 4.232 -6.123 -17.080 1.00 96.44 88 ILE A N 1
ATOM 723 C CA . ILE A 1 88 ? 4.770 -6.860 -18.232 1.00 96.44 88 ILE A CA 1
ATOM 724 C C . ILE A 1 88 ? 4.049 -6.454 -19.522 1.00 96.44 88 ILE A C 1
ATOM 726 O O . ILE A 1 88 ? 4.690 -6.255 -20.555 1.00 96.44 88 ILE A O 1
ATOM 730 N N . ASN A 1 89 ? 2.722 -6.326 -19.488 1.00 96.94 89 ASN A N 1
ATOM 731 C CA . ASN A 1 89 ? 1.926 -5.925 -20.647 1.00 96.94 89 ASN A CA 1
ATOM 732 C C . ASN A 1 89 ? 2.273 -4.505 -21.097 1.00 96.94 89 ASN A C 1
ATOM 734 O O . ASN A 1 89 ? 2.462 -4.266 -22.294 1.00 96.94 89 ASN A O 1
ATOM 738 N N . LEU A 1 90 ? 2.392 -3.572 -20.147 1.00 96.56 90 LEU A N 1
ATOM 739 C CA . LEU A 1 90 ? 2.796 -2.203 -20.434 1.00 96.56 90 LEU A CA 1
ATOM 740 C C . LEU A 1 90 ? 4.215 -2.158 -21.024 1.00 96.56 90 LEU A C 1
ATOM 742 O O . LEU A 1 90 ? 4.424 -1.524 -22.060 1.00 96.56 90 LEU A O 1
ATOM 746 N N . PHE A 1 91 ? 5.159 -2.892 -20.434 1.00 95.56 91 PHE A N 1
ATOM 747 C CA . PHE A 1 91 ? 6.527 -3.015 -20.933 1.00 95.56 91 PHE A CA 1
ATOM 748 C C . PHE A 1 91 ? 6.571 -3.563 -22.366 1.00 95.56 91 PHE A C 1
ATOM 750 O O . PHE A 1 91 ? 7.153 -2.938 -23.254 1.00 95.56 91 PHE A O 1
ATOM 757 N N . LYS A 1 92 ? 5.895 -4.689 -22.632 1.00 95.44 92 LYS A N 1
ATOM 758 C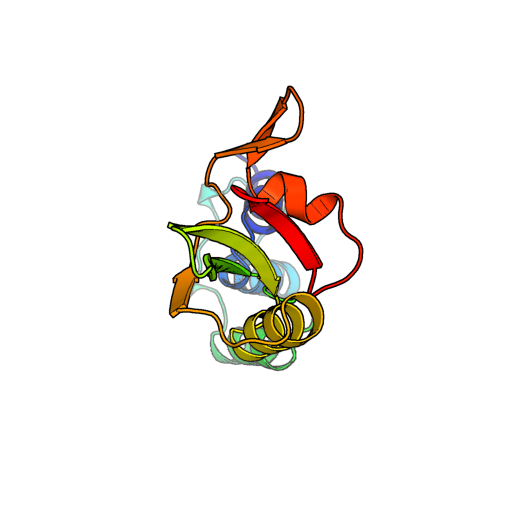 CA . LYS A 1 92 ? 5.829 -5.312 -23.966 1.00 95.44 92 LYS A CA 1
ATOM 759 C C . LYS A 1 92 ? 5.221 -4.380 -25.007 1.00 95.44 92 LYS A C 1
ATOM 761 O O . LYS A 1 92 ? 5.684 -4.349 -26.146 1.00 95.44 92 LYS A O 1
ATOM 766 N N . ARG A 1 93 ? 4.198 -3.606 -24.637 1.00 95.06 93 ARG A N 1
ATOM 767 C CA . ARG A 1 93 ? 3.577 -2.625 -25.536 1.00 95.06 93 ARG A CA 1
ATOM 768 C C . ARG A 1 93 ? 4.558 -1.525 -25.945 1.00 95.06 93 ARG A C 1
ATOM 770 O O . ARG A 1 93 ? 4.536 -1.119 -27.105 1.00 95.06 93 ARG A O 1
ATOM 777 N N . THR A 1 94 ? 5.408 -1.084 -25.022 1.00 92.50 94 THR A N 1
ATOM 778 C CA . THR A 1 94 ? 6.375 0.002 -25.238 1.00 92.50 94 THR A CA 1
ATOM 779 C C . THR A 1 94 ? 7.633 -0.464 -25.960 1.00 92.50 94 THR A C 1
ATOM 781 O O . THR A 1 94 ? 8.009 0.126 -26.967 1.00 92.50 94 THR A O 1
ATOM 784 N N . PHE A 1 95 ? 8.259 -1.546 -25.496 1.00 91.06 95 PHE A N 1
ATOM 785 C CA . PHE A 1 95 ? 9.556 -2.005 -26.008 1.00 91.06 95 PHE A CA 1
ATOM 786 C C . PHE A 1 95 ? 9.455 -3.117 -27.056 1.00 91.06 95 PHE A C 1
ATOM 788 O O . PHE A 1 95 ? 10.473 -3.526 -27.608 1.00 91.06 95 PHE A O 1
ATOM 795 N N . ARG A 1 96 ? 8.243 -3.629 -27.325 1.00 93.38 96 ARG A N 1
ATOM 796 C CA . ARG A 1 96 ? 7.971 -4.733 -28.270 1.00 93.38 96 ARG A CA 1
ATOM 797 C C . ARG A 1 96 ? 8.729 -6.032 -27.960 1.00 93.38 96 ARG A C 1
ATOM 799 O O . ARG A 1 96 ? 8.861 -6.890 -28.826 1.00 93.38 96 ARG A O 1
ATOM 806 N N . LYS A 1 97 ? 9.173 -6.197 -26.712 1.00 91.56 97 LYS A N 1
ATOM 807 C CA . LYS A 1 97 ? 9.881 -7.374 -26.191 1.00 91.56 97 LYS A CA 1
ATOM 808 C C . LYS A 1 97 ? 9.496 -7.646 -24.740 1.00 91.56 97 LYS A C 1
ATOM 810 O O . LYS A 1 97 ? 8.921 -6.783 -24.079 1.00 91.56 97 LYS A O 1
ATOM 815 N N . ALA A 1 98 ? 9.784 -8.852 -24.259 1.00 92.75 98 ALA A N 1
ATOM 816 C CA . ALA A 1 98 ? 9.653 -9.180 -22.843 1.00 92.75 98 ALA A CA 1
ATOM 817 C C . ALA A 1 98 ? 10.804 -8.549 -22.033 1.00 92.75 98 ALA A C 1
ATOM 819 O O . ALA A 1 98 ? 11.887 -8.353 -22.593 1.00 92.75 98 ALA A O 1
ATOM 820 N N . PRO A 1 99 ? 10.580 -8.213 -20.751 1.00 94.50 99 PRO A N 1
ATOM 821 C CA . PRO A 1 99 ? 11.673 -7.861 -19.849 1.00 94.50 99 PRO A CA 1
ATOM 822 C C . PRO A 1 99 ? 12.589 -9.076 -19.648 1.00 94.50 99 PRO A C 1
ATOM 824 O O . PRO A 1 99 ? 12.126 -10.214 -19.748 1.00 94.50 99 PRO A O 1
ATOM 827 N N . LEU A 1 100 ? 13.874 -8.838 -19.377 1.00 94.81 100 LEU A N 1
ATOM 828 C CA . LEU A 1 100 ? 14.812 -9.923 -19.056 1.00 94.81 100 LEU A CA 1
ATOM 829 C C . LEU A 1 100 ? 14.533 -10.495 -17.665 1.00 94.81 100 LEU A C 1
ATOM 831 O O . LEU A 1 100 ? 14.528 -11.706 -17.476 1.00 94.81 100 LEU A O 1
ATOM 835 N N . GLU A 1 101 ? 14.264 -9.603 -16.717 1.00 94.44 101 GLU A N 1
ATOM 836 C CA . GLU A 1 101 ? 13.937 -9.912 -15.330 1.00 94.44 101 GLU A CA 1
ATOM 837 C C . GLU A 1 101 ? 12.887 -8.915 -14.837 1.00 94.44 101 GLU A C 1
ATOM 839 O O . GLU A 1 101 ? 12.783 -7.799 -15.361 1.00 94.44 101 GLU A O 1
ATOM 844 N N . LEU A 1 102 ? 12.114 -9.338 -13.840 1.00 94.75 102 LEU A N 1
ATOM 845 C CA . LEU A 1 102 ? 11.144 -8.521 -13.127 1.00 94.75 102 LEU A CA 1
ATOM 846 C C . LEU A 1 102 ? 11.382 -8.702 -11.629 1.00 94.75 102 LEU A C 1
ATOM 848 O O . LEU A 1 102 ? 11.475 -9.837 -11.164 1.00 94.75 102 LEU A O 1
ATOM 852 N N . ASP A 1 103 ? 11.434 -7.592 -10.902 1.00 94.94 103 ASP A N 1
ATOM 853 C CA . ASP A 1 103 ? 11.494 -7.553 -9.441 1.00 94.94 103 ASP A CA 1
ATOM 854 C C . ASP A 1 103 ? 10.582 -6.439 -8.890 1.00 94.94 103 ASP A C 1
ATOM 856 O O . ASP A 1 103 ? 9.967 -5.674 -9.643 1.00 94.94 103 ASP A O 1
ATOM 860 N N . TYR A 1 104 ? 10.471 -6.355 -7.568 1.00 93.56 104 TYR A N 1
ATOM 861 C CA . TYR A 1 104 ? 9.693 -5.360 -6.845 1.00 93.56 104 TYR A CA 1
ATOM 862 C C . TYR A 1 104 ? 10.602 -4.336 -6.180 1.00 93.56 104 TYR A C 1
ATOM 864 O O . TYR A 1 104 ? 11.580 -4.683 -5.524 1.00 93.56 104 TYR A O 1
ATOM 872 N N . CYS A 1 105 ? 10.207 -3.067 -6.248 1.00 93.31 105 CYS A N 1
ATOM 873 C CA . CYS A 1 105 ? 10.862 -2.012 -5.489 1.00 93.31 105 CYS A CA 1
ATOM 874 C C . CYS A 1 105 ? 9.962 -1.533 -4.333 1.00 93.31 105 CYS A C 1
ATOM 876 O O . CYS A 1 105 ? 8.757 -1.329 -4.539 1.00 93.31 105 CYS A O 1
ATOM 878 N N . PRO A 1 106 ? 10.508 -1.323 -3.120 1.00 92.94 106 PRO A N 1
ATOM 879 C CA . PRO A 1 106 ? 9.781 -0.664 -2.041 1.00 92.94 106 PRO A CA 1
ATOM 880 C C . PRO A 1 106 ? 9.279 0.725 -2.455 1.00 92.94 106 PRO A C 1
ATOM 882 O O . PRO A 1 106 ? 9.974 1.481 -3.131 1.00 92.94 106 PRO A O 1
ATOM 885 N N . LEU A 1 107 ? 8.075 1.098 -2.011 1.00 92.81 107 LEU A N 1
ATOM 886 C CA . LEU A 1 107 ? 7.518 2.428 -2.290 1.00 92.81 107 LEU A CA 1
ATOM 887 C C . LEU A 1 107 ? 8.324 3.556 -1.630 1.00 92.81 107 LEU A C 1
ATOM 889 O O . LEU A 1 107 ? 8.298 4.685 -2.112 1.00 92.81 107 LEU A O 1
ATOM 893 N N . ASP A 1 108 ? 9.041 3.248 -0.553 1.00 93.69 108 ASP A N 1
ATOM 894 C CA . ASP A 1 108 ? 9.847 4.209 0.199 1.00 93.69 108 ASP A CA 1
ATOM 895 C C . ASP A 1 108 ? 11.289 4.323 -0.339 1.00 93.69 108 ASP A C 1
ATOM 897 O O . ASP A 1 108 ? 12.099 5.056 0.218 1.00 93.69 108 ASP A O 1
ATOM 901 N N . THR A 1 109 ? 11.611 3.644 -1.450 1.00 93.06 109 THR A N 1
ATOM 902 C CA . THR A 1 109 ? 12.875 3.846 -2.173 1.00 93.06 109 THR A CA 1
ATOM 903 C C . THR A 1 109 ? 12.921 5.248 -2.773 1.00 93.06 109 THR A C 1
ATOM 905 O O . THR A 1 109 ? 12.000 5.659 -3.488 1.00 93.06 109 THR A O 1
ATOM 908 N N . GLU A 1 110 ? 14.010 5.966 -2.504 1.00 93.06 110 GLU A N 1
ATOM 909 C CA . GLU A 1 110 ? 14.295 7.277 -3.081 1.00 93.06 110 GLU A CA 1
ATOM 910 C C . GLU A 1 110 ? 14.783 7.164 -4.528 1.00 93.06 110 GLU A C 1
ATOM 912 O O . GLU A 1 110 ? 15.622 6.329 -4.869 1.00 93.06 110 GLU A O 1
ATOM 917 N N . ILE A 1 111 ? 14.286 8.057 -5.3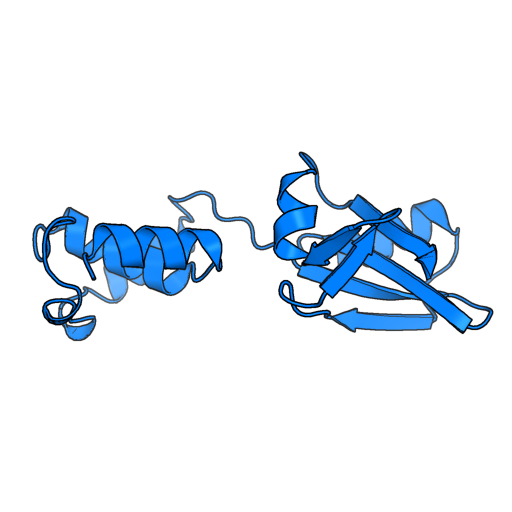77 1.00 90.25 111 ILE A N 1
ATOM 918 C CA . ILE A 1 111 ? 14.686 8.210 -6.771 1.00 90.25 111 ILE A CA 1
ATOM 919 C C . ILE A 1 111 ? 14.890 9.683 -7.112 1.00 90.25 111 ILE A C 1
ATOM 921 O O . ILE A 1 111 ? 14.294 10.582 -6.515 1.00 90.25 111 ILE A O 1
ATOM 925 N N . ILE A 1 112 ? 15.727 9.929 -8.117 1.00 88.69 112 ILE A N 1
ATOM 926 C CA . ILE A 1 112 ? 15.958 11.268 -8.654 1.00 88.69 112 ILE A CA 1
ATOM 927 C C . ILE A 1 112 ? 15.027 11.475 -9.849 1.00 88.69 112 ILE A C 1
ATOM 929 O O . ILE A 1 112 ? 15.134 10.784 -10.861 1.00 88.69 112 ILE A O 1
ATOM 933 N N . VAL A 1 113 ? 14.126 12.450 -9.743 1.00 83.56 113 VAL A N 1
ATOM 934 C CA . VAL A 1 113 ? 13.245 12.881 -10.835 1.00 83.56 113 VAL A CA 1
ATOM 935 C C . VAL A 1 113 ? 13.590 14.323 -11.191 1.00 83.56 113 VAL A C 1
ATOM 937 O O . VAL A 1 113 ? 13.301 15.263 -10.444 1.00 83.56 113 VAL A O 1
ATOM 940 N N . GLY A 1 114 ? 14.252 14.508 -12.336 1.00 83.94 114 GLY A N 1
ATOM 941 C CA . GLY A 1 114 ? 14.850 15.794 -12.698 1.00 83.94 114 GLY A CA 1
ATOM 942 C C . GLY A 1 114 ? 15.935 16.183 -11.690 1.00 83.94 114 GLY A C 1
ATOM 943 O O . GLY A 1 114 ? 16.958 15.517 -11.608 1.00 83.94 114 GLY A O 1
ATOM 944 N N . ASN A 1 115 ? 15.685 17.232 -10.900 1.00 86.12 115 ASN A N 1
ATOM 945 C CA . ASN A 1 115 ? 16.617 17.738 -9.879 1.00 86.12 115 ASN A CA 1
ATOM 946 C C . ASN A 1 115 ? 16.121 17.514 -8.439 1.00 86.12 115 ASN A C 1
ATOM 948 O O . ASN A 1 115 ? 16.624 18.149 -7.513 1.00 86.12 115 ASN A O 1
ATOM 952 N N . LYS A 1 116 ? 15.089 16.687 -8.240 1.00 88.56 116 LYS A N 1
ATOM 953 C CA . LYS A 1 116 ? 14.509 16.418 -6.919 1.00 88.56 116 LYS A CA 1
ATOM 954 C C . LYS A 1 116 ? 14.694 14.956 -6.549 1.00 88.56 116 LYS A C 1
ATOM 956 O O . LYS A 1 116 ? 14.464 14.083 -7.381 1.00 88.56 116 LYS A O 1
ATOM 961 N N . VAL A 1 117 ? 15.062 14.720 -5.295 1.00 92.50 117 VAL A N 1
ATOM 962 C CA . VAL A 1 117 ? 14.976 13.403 -4.660 1.00 92.50 117 VAL A CA 1
ATOM 963 C C . VAL A 1 117 ? 13.565 13.257 -4.101 1.00 92.50 117 VAL A C 1
ATOM 965 O O . VAL A 1 117 ? 13.069 14.176 -3.448 1.00 92.50 117 VAL A O 1
ATOM 968 N N . MET A 1 118 ? 12.909 12.143 -4.403 1.00 93.38 118 MET A N 1
ATOM 969 C CA . MET A 1 118 ? 11.610 11.787 -3.837 1.00 93.38 118 MET A CA 1
ATOM 970 C C . MET A 1 118 ? 11.429 10.275 -3.818 1.00 93.38 118 MET A C 1
ATOM 972 O O . MET A 1 118 ? 12.071 9.558 -4.580 1.00 93.38 118 MET A O 1
ATOM 976 N N . THR A 1 119 ? 10.526 9.786 -2.984 1.00 94.44 119 THR A N 1
ATOM 977 C CA . THR A 1 119 ? 10.177 8.363 -2.933 1.00 94.44 119 THR A CA 1
ATOM 978 C C . THR A 1 119 ? 9.221 7.973 -4.061 1.00 94.44 119 THR A C 1
ATOM 980 O O . THR A 1 119 ? 8.455 8.802 -4.572 1.00 94.44 119 THR A O 1
ATOM 983 N N . PHE A 1 120 ? 9.176 6.688 -4.424 1.00 94.44 120 PHE A N 1
ATOM 984 C CA . PHE A 1 120 ? 8.125 6.191 -5.320 1.00 94.44 120 PHE A CA 1
ATOM 985 C C . PHE A 1 120 ? 6.718 6.443 -4.763 1.00 94.44 120 PHE A C 1
ATOM 987 O O . PHE A 1 120 ? 5.796 6.715 -5.529 1.00 94.44 120 PHE A O 1
ATOM 994 N N . ARG A 1 121 ? 6.527 6.399 -3.443 1.00 93.62 121 ARG A N 1
ATOM 995 C CA . ARG A 1 121 ? 5.250 6.710 -2.789 1.00 93.62 121 ARG A CA 1
ATOM 996 C C . ARG A 1 121 ? 4.782 8.126 -3.095 1.00 93.62 121 ARG A C 1
ATOM 998 O O . ARG A 1 121 ? 3.629 8.323 -3.481 1.00 93.62 121 ARG A O 1
ATOM 1005 N N . GLU A 1 122 ? 5.668 9.104 -2.941 1.00 93.19 122 GLU A N 1
ATOM 1006 C CA . GLU A 1 122 ? 5.381 10.502 -3.261 1.00 93.19 122 GLU A CA 1
ATOM 1007 C C . GLU A 1 122 ? 5.134 10.676 -4.756 1.00 93.19 122 GLU A C 1
ATOM 1009 O O . GLU A 1 122 ? 4.148 11.300 -5.156 1.00 93.19 122 GLU A O 1
ATOM 1014 N N . LEU A 1 123 ? 5.975 10.062 -5.589 1.00 93.00 123 LEU A N 1
ATOM 1015 C CA . LEU A 1 123 ? 5.847 10.154 -7.035 1.00 93.00 123 LEU A CA 1
ATOM 1016 C C . LEU A 1 123 ? 4.539 9.536 -7.541 1.00 93.00 123 LEU A C 1
ATOM 1018 O O . LEU A 1 123 ? 3.889 10.107 -8.418 1.00 93.00 123 LEU A O 1
ATOM 1022 N N . LYS A 1 124 ? 4.097 8.417 -6.959 1.00 92.88 124 LYS A N 1
ATOM 1023 C CA . LYS A 1 124 ? 2.839 7.744 -7.308 1.00 92.88 124 LYS A CA 1
ATOM 1024 C C . LYS A 1 124 ? 1.643 8.690 -7.241 1.00 92.88 124 LYS A C 1
ATOM 1026 O O . LYS A 1 124 ? 0.759 8.613 -8.089 1.00 92.88 124 LYS A O 1
ATOM 1031 N N . ARG A 1 125 ? 1.627 9.613 -6.274 1.00 90.00 125 ARG A N 1
ATOM 1032 C CA . ARG A 1 125 ? 0.533 10.581 -6.075 1.00 90.00 125 ARG A CA 1
ATOM 1033 C C . ARG A 1 125 ? 0.428 11.626 -7.183 1.00 90.00 125 ARG A C 1
ATOM 1035 O O . ARG A 1 125 ? -0.590 12.301 -7.280 1.00 90.00 125 ARG A O 1
ATOM 1042 N N . THR A 1 126 ? 1.458 11.760 -8.015 1.00 91.19 126 THR A N 1
ATOM 1043 C CA . THR A 1 126 ? 1.446 12.663 -9.174 1.00 91.19 126 THR A CA 1
ATOM 1044 C C . THR A 1 126 ? 0.771 12.039 -10.401 1.00 91.19 126 THR A C 1
ATOM 1046 O O . THR A 1 126 ? 0.446 12.751 -11.350 1.00 91.19 126 THR A O 1
ATOM 1049 N N . TYR A 1 127 ? 0.507 10.727 -10.373 1.00 90.56 127 TYR A N 1
ATOM 1050 C CA . TYR A 1 127 ? -0.181 9.996 -11.433 1.00 90.56 127 TYR A CA 1
ATOM 1051 C C . TYR A 1 127 ? -1.651 9.747 -11.082 1.00 90.56 127 TYR A C 1
ATOM 1053 O O . TYR A 1 127 ? -2.009 9.459 -9.944 1.00 90.56 127 TYR A O 1
ATOM 1061 N N . ASN A 1 128 ? -2.512 9.810 -12.098 1.00 88.44 128 ASN A N 1
ATOM 1062 C CA . ASN A 1 128 ? -3.957 9.585 -11.983 1.00 88.44 128 ASN A CA 1
ATOM 1063 C C . ASN A 1 128 ? -4.430 8.263 -12.615 1.00 88.44 128 ASN A C 1
ATOM 1065 O O . ASN A 1 128 ? -5.622 7.959 -12.588 1.00 88.44 128 ASN A O 1
ATOM 1069 N N . HIS A 1 129 ? -3.523 7.488 -13.212 1.00 91.75 129 HIS A N 1
ATOM 1070 C CA . HIS A 1 129 ? -3.841 6.240 -13.897 1.00 91.75 129 HIS A CA 1
ATOM 1071 C C . HIS A 1 129 ? -2.707 5.225 -13.741 1.00 91.75 129 HIS A C 1
ATOM 1073 O O . HIS A 1 129 ? -1.536 5.584 -13.628 1.00 91.75 129 HIS A O 1
ATOM 1079 N N . PHE A 1 130 ? -3.081 3.946 -13.752 1.00 93.88 130 PHE A N 1
ATOM 1080 C CA . PHE A 1 130 ? -2.169 2.811 -13.655 1.00 93.88 130 PHE A CA 1
ATOM 1081 C C . PHE A 1 130 ? -2.611 1.706 -14.633 1.00 93.88 130 PHE A C 1
ATOM 1083 O O . PHE A 1 130 ? -3.821 1.522 -14.808 1.00 93.88 130 PHE A O 1
ATOM 1090 N N . PRO A 1 131 ? -1.675 0.947 -15.233 1.00 96.06 131 PRO A N 1
ATOM 1091 C CA . PRO A 1 131 ? -0.228 1.032 -15.022 1.00 96.06 131 PRO A CA 1
ATOM 1092 C C . PRO A 1 131 ? 0.414 2.249 -15.716 1.00 96.06 131 PRO A C 1
ATOM 1094 O O . PRO A 1 131 ? -0.106 2.721 -16.726 1.00 96.06 131 PRO A O 1
ATOM 1097 N N . THR A 1 132 ? 1.540 2.747 -15.192 1.00 95.19 132 THR A N 1
ATOM 1098 C CA . THR A 1 132 ? 2.272 3.895 -15.767 1.00 95.19 132 THR A CA 1
ATOM 1099 C C . THR A 1 132 ? 3.790 3.723 -15.681 1.00 95.19 132 THR A C 1
ATOM 1101 O O . THR A 1 132 ? 4.301 3.098 -14.751 1.00 95.19 132 THR A O 1
ATOM 1104 N N . PHE A 1 133 ? 4.508 4.294 -16.651 1.00 91.94 133 PHE A N 1
ATOM 1105 C CA . PHE A 1 133 ? 5.968 4.376 -16.626 1.00 91.94 133 PHE A CA 1
ATOM 1106 C C . PHE A 1 133 ? 6.431 5.483 -15.694 1.00 91.94 133 PHE A C 1
ATOM 1108 O O . PHE A 1 133 ? 5.802 6.536 -15.619 1.00 91.94 133 PHE A O 1
ATOM 1115 N N . ILE A 1 134 ? 7.554 5.238 -15.028 1.00 86.62 134 ILE A N 1
ATOM 1116 C CA . ILE A 1 134 ? 8.144 6.187 -14.091 1.00 86.62 134 ILE A CA 1
ATOM 1117 C C . ILE A 1 134 ? 9.399 6.813 -14.690 1.00 86.62 134 ILE A C 1
ATOM 1119 O O . ILE A 1 134 ? 9.479 8.029 -14.836 1.00 86.62 134 ILE A O 1
ATOM 1123 N N . SER A 1 135 ? 10.383 5.974 -15.020 1.00 73.25 135 SER A N 1
ATOM 1124 C CA . SER A 1 135 ? 11.695 6.398 -15.504 1.00 73.25 135 SER A CA 1
ATOM 1125 C C . SER A 1 135 ? 12.441 5.233 -16.164 1.00 73.25 135 SER A C 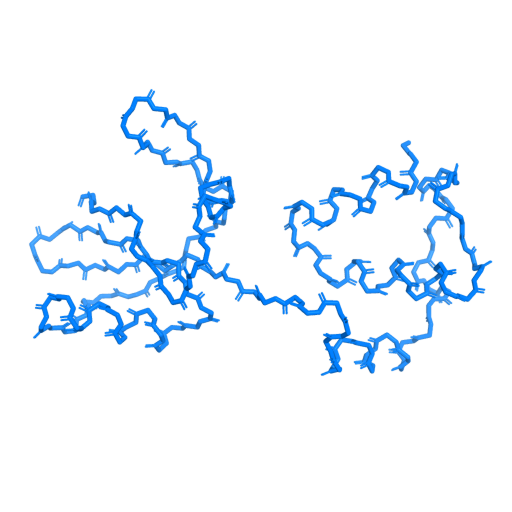1
ATOM 1127 O O . SER A 1 135 ? 12.089 4.066 -15.962 1.00 73.25 135 SER A O 1
ATOM 1129 N N . PHE A 1 136 ? 13.471 5.578 -16.934 1.00 61.75 136 PHE A N 1
ATOM 1130 C CA . PHE A 1 136 ? 14.485 4.682 -17.482 1.00 61.75 136 PHE A CA 1
ATOM 1131 C C . PHE A 1 136 ? 15.828 5.079 -16.853 1.00 61.75 136 PHE A C 1
ATOM 1133 O O . PHE A 1 136 ? 16.232 6.236 -16.987 1.00 61.75 136 PHE A O 1
ATOM 1140 N N . GLY A 1 137 ? 16.455 4.151 -16.129 1.00 57.84 137 GLY A N 1
ATOM 1141 C CA . GLY A 1 137 ? 17.803 4.288 -15.568 1.00 57.84 137 GLY A CA 1
ATOM 1142 C C . GLY A 1 137 ? 18.860 3.700 -16.487 1.00 57.84 137 GLY A C 1
ATOM 1143 O O . GLY A 1 137 ? 18.566 2.658 -17.121 1.00 57.84 137 GLY A O 1
#

pLDDT: mean 92.69, std 5.65, range [57.84, 97.44]

Secondary structure (DSSP, 8-state):
-BHHHHHHHHHHHT-HHHHHHHHHHHHTTSS-TTSBGGG--GGGS-HHHHHHHHHHTTT-----EEEEEEPTTS-EEEEEESSHHHHHHHHHHHHSS--S-EEEE-TT-EEEETTEEEEHHHHHTT-SSSSEEEEE-